Protein AF-C4KDB8-F1 (afdb_monomer)

Radius of gyration: 27.8 Å; Cα contacts (8 Å, |Δi|>4): 37; chains: 1; bounding box: 70×55×62 Å

Solvent-accessible surface area (backbone atoms only — not comparable to full-atom values): 8862 Å² total; per-residue (Å²): 141,86,87,76,86,77,77,85,76,90,81,80,82,93,79,83,80,95,72,93,67,99,64,87,77,79,75,79,79,61,93,65,84,77,67,74,82,46,72,67,59,56,52,55,52,69,70,35,68,70,51,55,52,53,51,51,54,50,52,52,51,54,49,52,52,51,51,51,51,51,52,55,52,51,50,50,52,48,44,54,72,77,38,48,68,59,35,65,34,57,75,45,91,97,46,90,52,22,45,39,58,52,51,51,51,52,52,52,54,48,53,53,51,52,49,51,52,47,51,56,60,60,48,57,68,50,53,57,54,51,56,52,53,56,52,53,62,64,60,75,78,112

InterPro domains:
  IPR007436 Protein of unknown function DUF485 [PF04341] (47-134)
  IPR052959 Inner membrane-associated protein [PTHR38598] (39-136)

pLDDT: mean 74.84, std 18.86, range [36.25, 98.31]

Nearest PDB structures (foldseek):
  5ip0-assembly2_E  TM=4.863E-01  e=8.358E+00  Aeromonas hydrophila

Foldseek 3Di:
DDDDPPDPPPPDDDDDDDDDDPDPPPPPDDPCPPDPVDPVVVVVLVPDVVNVVLVVVLVVVVVVLVVVCVCLVVVLVCCCVPPVVQLCDAPDPPDNDGPVNVSVVVVVVVVVVSVVVSCVVVVVSVVVVVVVVVVVVVVVVD

Sequence (142 aa):
MIYHPLAYDAASDGRRGRRKGGGKAVRVAYPWEGVKVSSSMYAHIRRNPRFAELVAKRTRFAGILAAIVLIVFYGFVLLVAFAPELIGKRLFEGSNLTFGILAGLLQFIFFWVLTLVYVRRANGEFDDINKELVKAAWKEEK

Structure (mmCIF, N/CA/C/O backbone):
data_AF-C4KDB8-F1
#
_entry.id   AF-C4KDB8-F1
#
loop_
_atom_site.group_PDB
_atom_site.id
_atom_site.type_symbol
_atom_site.label_atom_id
_atom_site.label_alt_id
_atom_site.label_comp_id
_atom_site.label_asym_id
_atom_site.label_entity_id
_atom_site.label_seq_id
_atom_site.pdbx_PDB_ins_code
_atom_site.Cartn_x
_atom_site.Cartn_y
_atom_site.Cartn_z
_atom_site.occupancy
_atom_site.B_iso_or_equiv
_atom_site.auth_seq_id
_atom_site.auth_comp_id
_atom_site.auth_asym_id
_atom_site.auth_atom_id
_atom_site.pdbx_PDB_model_num
ATOM 1 N N . MET A 1 1 ? 8.909 24.165 -1.417 1.00 46.56 1 MET A N 1
ATOM 2 C CA . MET A 1 1 ? 10.209 23.621 -0.968 1.00 46.56 1 MET A CA 1
ATOM 3 C C . MET A 1 1 ? 10.605 22.530 -1.968 1.00 46.56 1 MET A C 1
ATOM 5 O O . MET A 1 1 ? 9.879 21.559 -2.033 1.00 46.56 1 MET A O 1
ATOM 9 N N . ILE A 1 2 ? 11.605 22.609 -2.851 1.00 47.25 2 ILE A N 1
ATOM 10 C CA . ILE A 1 2 ? 12.582 23.633 -3.263 1.00 47.25 2 ILE A CA 1
ATOM 11 C C . ILE A 1 2 ? 12.987 23.246 -4.697 1.00 47.25 2 ILE A C 1
ATOM 13 O O . ILE A 1 2 ? 13.669 22.247 -4.857 1.00 47.25 2 ILE A O 1
ATOM 17 N N . TYR A 1 3 ? 12.585 24.019 -5.707 1.00 40.91 3 TYR A N 1
ATOM 18 C CA . TYR A 1 3 ? 13.330 24.200 -6.961 1.00 40.91 3 TYR A CA 1
ATOM 19 C C . TYR A 1 3 ? 12.968 25.588 -7.487 1.00 40.91 3 TYR A C 1
ATOM 21 O O . TYR A 1 3 ? 11.951 25.782 -8.143 1.00 40.91 3 TYR A O 1
ATOM 29 N N . HIS A 1 4 ? 13.777 26.569 -7.102 1.00 49.06 4 HIS A N 1
ATOM 30 C CA . HIS A 1 4 ? 13.761 27.907 -7.675 1.00 49.06 4 HIS A CA 1
ATOM 31 C C . HIS A 1 4 ? 14.928 27.959 -8.669 1.00 49.06 4 HIS A C 1
ATOM 33 O O . HIS A 1 4 ? 16.071 27.795 -8.235 1.00 49.06 4 HIS A O 1
ATOM 39 N N . PRO A 1 5 ? 14.701 28.131 -9.982 1.00 45.94 5 PRO A N 1
ATOM 40 C CA . PRO A 1 5 ? 15.794 28.342 -10.916 1.00 45.94 5 PRO A CA 1
ATOM 41 C C . PRO A 1 5 ? 16.337 29.750 -10.666 1.00 45.94 5 PRO A C 1
ATOM 43 O O . PRO A 1 5 ? 15.682 30.748 -10.958 1.00 45.94 5 PRO A O 1
ATOM 46 N N . LEU A 1 6 ? 17.506 29.842 -10.035 1.00 51.22 6 LEU A N 1
ATOM 47 C CA . LEU A 1 6 ? 18.255 31.089 -9.993 1.00 51.22 6 LEU A CA 1
ATOM 48 C C . LEU A 1 6 ? 18.767 31.348 -11.407 1.00 51.22 6 LEU A C 1
ATOM 50 O O . LEU A 1 6 ? 19.617 30.619 -11.919 1.00 51.22 6 LEU A O 1
ATOM 54 N N . ALA A 1 7 ? 18.185 32.364 -12.036 1.00 47.56 7 ALA A N 1
ATOM 55 C CA . ALA A 1 7 ? 18.730 32.992 -13.219 1.00 47.56 7 ALA A CA 1
ATOM 56 C C . ALA A 1 7 ? 20.201 33.333 -12.946 1.00 47.56 7 ALA A C 1
ATOM 58 O O . ALA A 1 7 ? 20.534 34.011 -11.975 1.00 47.56 7 ALA A O 1
ATOM 59 N N . TYR A 1 8 ? 21.079 32.791 -13.781 1.00 50.22 8 TYR A N 1
ATOM 60 C CA . TYR A 1 8 ? 22.488 33.138 -13.812 1.00 50.22 8 TYR A CA 1
ATOM 61 C C . TYR A 1 8 ? 22.606 34.554 -14.380 1.00 50.22 8 TYR A C 1
ATOM 63 O O . TYR A 1 8 ? 22.713 34.739 -15.590 1.00 50.22 8 TYR A O 1
ATOM 71 N N . ASP A 1 9 ? 22.516 35.551 -13.505 1.00 49.69 9 ASP A N 1
ATOM 72 C CA . ASP A 1 9 ? 22.710 36.955 -13.854 1.00 49.69 9 ASP A CA 1
ATOM 73 C C . ASP A 1 9 ? 24.190 37.317 -13.660 1.00 49.69 9 ASP A C 1
ATOM 75 O O . ASP A 1 9 ? 24.626 37.837 -12.633 1.00 49.69 9 ASP A O 1
ATOM 79 N N . ALA A 1 10 ? 25.010 36.933 -14.638 1.00 52.31 10 ALA A N 1
ATOM 80 C CA . ALA A 1 10 ? 26.446 37.202 -14.660 1.00 52.31 10 ALA A CA 1
ATOM 81 C C . ALA A 1 10 ? 26.763 38.595 -15.223 1.00 52.31 10 ALA A C 1
ATOM 83 O O . ALA A 1 10 ? 27.584 38.732 -16.129 1.00 52.31 10 ALA A O 1
ATOM 84 N N . ALA A 1 11 ? 26.108 39.629 -14.694 1.00 54.22 11 ALA A N 1
ATOM 85 C CA . ALA A 1 11 ? 26.275 41.002 -15.170 1.00 54.22 11 ALA A CA 1
ATOM 86 C C . ALA A 1 11 ? 26.787 41.998 -14.114 1.00 54.22 11 ALA A C 1
ATOM 88 O O . ALA A 1 11 ? 26.940 43.177 -14.426 1.00 54.22 11 ALA A O 1
ATOM 89 N N . SER A 1 12 ? 27.131 41.576 -12.893 1.00 60.62 12 SER A N 1
ATOM 90 C CA . SER A 1 12 ? 27.686 42.514 -11.907 1.00 60.62 12 SER A CA 1
ATOM 91 C C . SER A 1 12 ? 28.482 41.837 -10.791 1.00 60.62 12 SER A C 1
ATOM 93 O O . SER A 1 12 ? 27.994 41.706 -9.674 1.00 60.62 12 SER A O 1
ATOM 95 N N . ASP A 1 13 ? 29.735 41.459 -11.041 1.00 54.88 13 ASP A N 1
ATOM 96 C CA . ASP A 1 13 ? 30.710 41.462 -9.941 1.00 54.88 13 ASP A CA 1
ATOM 97 C C . ASP A 1 13 ? 32.129 41.743 -10.441 1.00 54.88 13 ASP A C 1
ATOM 99 O O . ASP A 1 13 ? 33.010 40.887 -10.549 1.00 54.88 13 ASP A O 1
ATOM 103 N N . GLY A 1 14 ? 32.341 43.009 -10.789 1.00 54.69 14 GLY A N 1
ATOM 104 C CA . GLY A 1 14 ? 33.671 43.579 -10.857 1.00 54.69 14 GLY A CA 1
ATOM 105 C C . GLY A 1 14 ? 34.171 43.873 -9.445 1.00 54.69 14 GLY A C 1
ATOM 106 O O . GLY A 1 14 ? 33.872 44.941 -8.920 1.00 54.69 14 GLY A O 1
ATOM 107 N N . ARG A 1 15 ? 34.971 42.948 -8.893 1.00 65.50 15 ARG A N 1
ATOM 108 C CA . ARG A 1 15 ? 36.055 43.102 -7.890 1.00 65.50 15 ARG A CA 1
ATOM 109 C C . ARG A 1 15 ? 35.946 42.055 -6.779 1.00 65.50 15 ARG A C 1
ATOM 111 O O . ARG A 1 15 ? 35.215 42.255 -5.816 1.00 65.50 15 ARG A O 1
ATOM 118 N N . ARG A 1 16 ? 36.889 41.103 -6.760 1.00 52.88 16 ARG A N 1
ATOM 119 C CA . ARG A 1 16 ? 37.599 40.733 -5.519 1.00 52.88 16 ARG A CA 1
ATOM 120 C C . ARG A 1 16 ? 38.831 39.862 -5.759 1.00 52.88 16 ARG A C 1
ATOM 122 O O . ARG A 1 16 ? 38.751 38.729 -6.206 1.00 52.88 16 ARG A O 1
ATOM 129 N N . GLY A 1 17 ? 39.969 40.403 -5.328 1.00 44.25 17 GLY A N 1
ATOM 130 C CA . GLY A 1 17 ? 40.813 39.711 -4.355 1.00 44.25 17 GLY A CA 1
ATOM 131 C C . GLY A 1 17 ? 41.676 38.564 -4.866 1.00 44.25 17 GLY A C 1
ATOM 132 O O . GLY A 1 17 ? 41.405 37.397 -4.611 1.00 44.25 17 GLY A O 1
ATOM 133 N N . ARG A 1 18 ? 42.823 38.921 -5.440 1.00 63.06 18 ARG A N 1
ATOM 134 C CA . ARG A 1 18 ? 44.001 38.058 -5.563 1.00 63.06 18 ARG A CA 1
ATOM 135 C C . ARG A 1 18 ? 44.471 37.618 -4.162 1.00 63.06 18 ARG A C 1
ATOM 137 O O . ARG A 1 18 ? 45.198 38.355 -3.505 1.00 63.06 18 ARG A O 1
ATOM 144 N N . ARG A 1 19 ? 44.101 36.417 -3.703 1.00 55.75 19 ARG A N 1
ATOM 145 C CA . ARG A 1 19 ? 44.803 35.711 -2.612 1.00 55.75 19 ARG A CA 1
ATOM 146 C C . ARG A 1 19 ? 45.460 34.450 -3.166 1.00 55.75 19 ARG A C 1
ATOM 148 O O . ARG A 1 19 ? 44.794 33.477 -3.498 1.00 55.75 19 ARG A O 1
ATOM 155 N N . LYS A 1 20 ? 46.793 34.497 -3.268 1.00 55.47 20 LYS A N 1
ATOM 156 C CA . LYS A 1 20 ? 47.656 33.325 -3.450 1.00 55.47 20 LYS A CA 1
ATOM 157 C C . LYS A 1 20 ? 47.561 32.465 -2.186 1.00 55.47 20 LYS A C 1
ATOM 159 O O . LYS A 1 20 ? 48.089 32.848 -1.149 1.00 55.47 20 LYS A O 1
ATOM 164 N N . GLY A 1 21 ? 46.908 31.315 -2.293 1.00 50.16 21 GLY A N 1
ATOM 165 C CA . GLY A 1 21 ? 46.986 30.215 -1.337 1.00 50.16 21 GLY A CA 1
ATOM 166 C C . GLY A 1 21 ? 47.233 28.939 -2.129 1.00 50.16 21 GLY A C 1
ATOM 167 O O . GLY A 1 21 ? 46.356 28.490 -2.860 1.00 50.16 21 GLY A O 1
ATOM 168 N N . GLY A 1 22 ? 48.457 28.417 -2.059 1.00 55.06 22 GLY A N 1
ATOM 169 C CA . GLY A 1 22 ? 48.925 27.249 -2.804 1.00 55.06 22 GLY A CA 1
ATOM 170 C C . GLY A 1 22 ? 48.392 25.934 -2.244 1.00 55.06 22 GLY A C 1
ATO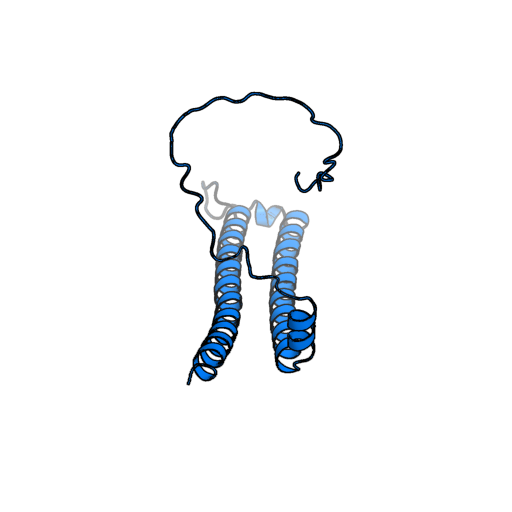M 171 O O . GLY A 1 22 ? 49.163 25.132 -1.734 1.00 55.06 22 GLY A O 1
ATOM 172 N N . GLY A 1 23 ? 47.087 25.704 -2.360 1.00 53.00 23 GLY A N 1
ATOM 173 C CA . GLY A 1 23 ? 46.492 24.376 -2.261 1.00 53.00 23 GLY A CA 1
ATOM 174 C C . GLY A 1 23 ? 46.001 23.979 -3.644 1.00 53.00 23 GLY A C 1
ATOM 175 O O . GLY A 1 23 ? 45.157 24.672 -4.210 1.00 53.00 23 GLY A O 1
ATOM 176 N N . LYS A 1 24 ? 46.538 22.903 -4.228 1.00 54.97 24 LYS A N 1
ATOM 177 C CA . LYS A 1 24 ? 45.991 22.353 -5.473 1.00 54.97 24 LYS A CA 1
ATOM 178 C C . LYS A 1 24 ? 44.572 21.876 -5.166 1.00 54.97 24 LYS A C 1
ATOM 180 O O . LYS A 1 24 ? 44.400 20.814 -4.578 1.00 54.97 24 LYS A O 1
ATOM 185 N N . ALA A 1 25 ? 43.567 22.672 -5.522 1.00 60.59 25 ALA A N 1
ATOM 186 C CA . ALA A 1 25 ? 42.192 22.206 -5.533 1.00 60.59 25 ALA A CA 1
ATOM 187 C C . ALA A 1 25 ? 42.132 21.051 -6.537 1.00 60.59 25 ALA A C 1
ATOM 189 O O . ALA A 1 25 ? 42.256 21.262 -7.745 1.00 60.59 25 ALA A O 1
ATOM 190 N N . VAL A 1 26 ? 42.021 19.822 -6.033 1.00 63.72 26 VAL A N 1
ATOM 191 C CA . VAL A 1 26 ? 41.712 18.658 -6.858 1.00 63.72 26 VAL A CA 1
ATOM 192 C C . VAL A 1 26 ? 40.324 18.924 -7.427 1.00 63.72 26 VAL A C 1
ATOM 194 O O . VAL A 1 26 ? 39.323 18.791 -6.727 1.00 63.72 26 VAL A O 1
ATOM 197 N N . ARG A 1 27 ? 40.256 19.383 -8.682 1.00 65.50 27 ARG A N 1
ATOM 198 C CA . ARG A 1 27 ? 38.992 19.413 -9.414 1.00 65.50 27 ARG A CA 1
ATOM 199 C C . ARG A 1 27 ? 38.609 17.962 -9.648 1.00 65.50 27 ARG A C 1
ATOM 201 O O . ARG A 1 27 ? 39.179 17.310 -10.517 1.00 65.50 27 ARG A O 1
ATOM 208 N N . VAL A 1 28 ? 37.699 17.451 -8.824 1.00 66.56 28 VAL A N 1
ATOM 209 C CA . VAL A 1 28 ? 37.041 16.169 -9.066 1.00 66.56 28 VAL A CA 1
ATOM 210 C C . VAL A 1 28 ? 36.204 16.363 -10.325 1.00 66.56 28 VAL A C 1
ATOM 212 O O . VAL A 1 28 ? 35.120 16.934 -10.272 1.00 66.56 28 VAL A O 1
ATOM 215 N N . ALA A 1 29 ? 36.770 15.988 -11.472 1.00 60.34 29 ALA A N 1
ATOM 216 C CA . ALA A 1 29 ? 36.047 15.942 -12.729 1.00 60.34 29 ALA A CA 1
ATOM 217 C C . ALA A 1 29 ? 35.076 14.771 -12.635 1.00 60.34 29 ALA A C 1
ATOM 219 O O . ALA A 1 29 ? 35.483 13.608 -12.572 1.00 60.34 29 ALA A O 1
ATOM 220 N N . TYR A 1 30 ? 33.793 15.083 -12.554 1.00 58.81 30 TYR A N 1
ATOM 221 C CA . TYR A 1 30 ? 32.783 14.051 -12.534 1.00 58.81 30 TYR A CA 1
ATOM 222 C C . TYR A 1 30 ? 32.577 13.499 -13.956 1.00 58.81 30 TYR A C 1
ATOM 224 O O . TYR A 1 30 ? 32.446 14.290 -14.893 1.00 58.81 30 TYR A O 1
ATOM 232 N N . PRO A 1 31 ? 32.493 12.167 -14.151 1.00 59.03 31 PRO A N 1
ATOM 233 C CA . PRO A 1 31 ? 32.347 11.552 -15.478 1.00 59.03 31 PRO A CA 1
ATOM 234 C C . PRO A 1 31 ? 31.131 12.026 -16.295 1.00 59.03 31 PRO A C 1
ATOM 236 O O . PRO A 1 31 ? 31.064 11.798 -17.498 1.00 59.03 31 PRO A O 1
ATOM 239 N N . TRP A 1 32 ? 30.149 12.665 -15.657 1.00 60.38 32 TRP A N 1
ATOM 240 C CA . TRP A 1 32 ? 28.884 13.069 -16.271 1.00 60.38 32 TRP A CA 1
ATOM 241 C C . TRP A 1 32 ? 28.854 14.504 -16.816 1.00 60.38 32 TRP A C 1
ATOM 243 O O . TRP A 1 32 ? 27.837 14.905 -17.377 1.00 60.38 32 TRP A O 1
ATOM 253 N N . GLU A 1 33 ? 29.940 15.278 -16.724 1.00 59.94 33 GLU A N 1
ATOM 254 C CA . GLU A 1 33 ? 29.980 16.661 -17.242 1.00 59.94 33 GLU A CA 1
ATOM 255 C C . GLU A 1 33 ? 29.875 16.757 -18.782 1.00 59.94 33 GLU A C 1
ATOM 257 O O . GLU A 1 33 ? 29.525 17.809 -19.315 1.00 59.94 33 GLU A O 1
ATOM 262 N N . GLY A 1 34 ? 30.119 15.657 -19.509 1.00 55.31 34 GLY A N 1
ATOM 263 C CA . GLY A 1 34 ? 30.029 15.587 -20.975 1.00 55.31 34 GLY A CA 1
ATOM 264 C C . GLY A 1 34 ? 28.763 14.926 -21.532 1.00 55.31 34 GLY A C 1
ATOM 265 O O . GLY A 1 34 ? 28.540 14.952 -22.743 1.00 55.31 34 GLY A O 1
ATOM 266 N N . VAL A 1 35 ? 27.909 14.339 -20.687 1.00 56.25 35 VAL A N 1
ATOM 267 C CA . VAL A 1 35 ? 26.727 13.598 -21.152 1.00 56.25 35 VAL A CA 1
ATOM 268 C C . VAL A 1 35 ? 25.552 14.560 -21.310 1.00 56.25 35 VAL A C 1
ATOM 270 O O . VAL A 1 35 ? 24.661 14.652 -20.467 1.00 56.25 35 VAL A O 1
ATOM 273 N N . LYS A 1 36 ? 25.515 15.287 -22.432 1.00 52.47 36 LYS A N 1
ATOM 274 C CA . LYS A 1 36 ? 24.262 15.888 -22.900 1.00 52.47 36 LYS A CA 1
ATOM 275 C C . LYS A 1 36 ? 23.374 14.744 -23.372 1.00 52.47 36 LYS A C 1
ATOM 277 O O . LYS A 1 36 ? 23.506 14.310 -24.513 1.00 52.47 36 LYS A O 1
ATOM 282 N N . VAL A 1 37 ? 22.486 14.234 -22.516 1.00 55.03 37 VAL A N 1
ATOM 283 C CA . VAL A 1 37 ? 21.438 13.320 -22.986 1.00 55.03 37 VAL A CA 1
ATOM 284 C C . VAL A 1 37 ? 20.558 14.124 -23.944 1.00 55.03 37 VAL A C 1
ATOM 286 O O . VAL A 1 37 ? 19.708 14.908 -23.521 1.00 55.03 37 VAL A O 1
ATOM 289 N N . SER A 1 38 ? 20.852 14.035 -25.240 1.00 62.19 38 SER A N 1
ATOM 290 C CA . SER A 1 38 ? 20.228 14.878 -26.249 1.00 62.19 38 SER A CA 1
ATOM 291 C C . SER A 1 38 ? 18.749 14.521 -26.363 1.00 62.19 38 SER A C 1
ATOM 293 O O . SER A 1 38 ? 18.353 13.354 -26.310 1.00 62.19 38 SER A O 1
ATOM 295 N N . SER A 1 39 ? 17.902 15.527 -26.564 1.00 60.38 39 SER A N 1
ATOM 296 C CA . SER A 1 39 ? 16.477 15.344 -26.866 1.00 60.38 39 SER A CA 1
ATOM 297 C C . SER A 1 39 ? 16.248 14.401 -28.061 1.00 60.38 39 SER A C 1
ATOM 299 O O . SER A 1 39 ? 15.240 13.695 -28.095 1.00 60.38 39 SER A O 1
ATOM 301 N N . SER A 1 40 ? 17.210 14.307 -28.991 1.00 63.16 40 SER A N 1
ATOM 302 C CA . SER A 1 40 ? 17.191 13.359 -30.114 1.00 63.16 40 SER A CA 1
ATOM 303 C C . SER A 1 40 ? 17.309 11.888 -29.687 1.00 63.16 40 SER A C 1
ATOM 305 O O . SER A 1 40 ? 16.626 11.042 -30.267 1.00 63.16 40 SER A O 1
ATOM 307 N N . MET A 1 41 ? 18.096 11.581 -28.648 1.00 59.34 41 MET A N 1
ATOM 308 C CA . MET A 1 41 ? 18.238 10.227 -28.097 1.00 59.34 41 MET A CA 1
ATOM 309 C C . MET A 1 41 ? 16.934 9.775 -27.417 1.00 59.34 41 MET A C 1
ATOM 311 O O . MET A 1 41 ? 16.432 8.683 -27.682 1.00 59.34 41 MET A O 1
ATOM 315 N N . TYR A 1 42 ? 16.313 10.654 -26.619 1.00 61.41 42 TYR A N 1
ATOM 316 C CA . TYR A 1 42 ? 14.997 10.402 -26.014 1.00 61.41 42 TYR A CA 1
ATOM 317 C C . TYR A 1 42 ? 13.890 10.199 -27.061 1.00 61.41 42 TYR A C 1
ATOM 319 O O . TYR A 1 42 ? 13.018 9.343 -26.886 1.00 61.41 42 TYR A O 1
ATOM 327 N N . ALA A 1 43 ? 13.920 10.965 -28.157 1.00 63.47 43 ALA A N 1
ATOM 328 C CA . ALA A 1 43 ? 12.946 10.849 -29.240 1.00 63.47 43 ALA A CA 1
ATOM 329 C C . ALA A 1 43 ? 13.053 9.504 -29.983 1.00 63.47 43 ALA A C 1
ATOM 331 O O . ALA A 1 43 ? 12.026 8.911 -30.320 1.00 63.47 43 ALA A O 1
ATOM 332 N N . HIS A 1 44 ? 14.272 8.989 -30.187 1.00 63.03 44 HIS A N 1
ATOM 333 C CA . HIS A 1 44 ? 14.496 7.667 -30.783 1.00 63.03 44 HIS A CA 1
ATOM 334 C C . HIS A 1 44 ? 13.980 6.529 -29.893 1.00 63.03 44 HIS A C 1
ATOM 336 O O . HIS A 1 44 ? 13.302 5.627 -30.382 1.00 63.03 44 HIS A O 1
ATOM 342 N N . ILE A 1 45 ? 14.214 6.606 -28.578 1.00 62.38 45 ILE A N 1
ATOM 343 C CA . ILE A 1 45 ? 13.740 5.599 -27.615 1.00 62.38 45 ILE A CA 1
ATOM 344 C C . ILE A 1 45 ? 12.205 5.571 -27.553 1.00 62.38 45 ILE A C 1
ATOM 346 O O . ILE A 1 45 ? 11.608 4.496 -27.562 1.00 62.38 45 ILE A O 1
ATOM 350 N N . ARG A 1 46 ? 11.542 6.738 -27.570 1.00 62.72 46 ARG A N 1
ATOM 351 C CA . ARG A 1 46 ? 10.069 6.826 -27.591 1.00 62.72 46 ARG A CA 1
ATOM 352 C C . ARG A 1 46 ? 9.425 6.283 -28.868 1.00 62.72 46 ARG A C 1
ATOM 354 O O . ARG A 1 46 ? 8.277 5.855 -28.810 1.00 62.72 46 ARG A O 1
ATOM 361 N N . ARG A 1 47 ? 10.129 6.306 -30.006 1.00 64.44 47 ARG A N 1
ATOM 362 C CA . ARG A 1 47 ? 9.637 5.743 -31.277 1.00 64.44 47 ARG A CA 1
ATOM 363 C C . ARG A 1 47 ? 9.711 4.216 -31.328 1.00 64.44 47 ARG A C 1
ATOM 365 O O . ARG A 1 47 ? 9.144 3.627 -32.245 1.00 64.44 47 ARG A O 1
ATOM 372 N N . ASN A 1 48 ? 10.394 3.579 -30.376 1.00 66.69 48 ASN A N 1
ATOM 373 C CA . ASN A 1 48 ? 10.505 2.129 -30.324 1.00 66.69 48 ASN A CA 1
ATOM 374 C C . ASN A 1 48 ? 9.220 1.510 -29.729 1.00 66.69 48 ASN A C 1
ATOM 376 O O . ASN A 1 48 ? 8.897 1.786 -28.569 1.00 66.69 48 ASN A O 1
ATOM 380 N N . PRO A 1 49 ? 8.496 0.641 -30.461 1.00 71.75 49 PRO A N 1
ATOM 381 C CA . PRO A 1 49 ? 7.261 0.021 -29.973 1.00 71.75 49 PRO A CA 1
ATOM 382 C C . PRO A 1 49 ? 7.458 -0.805 -28.691 1.00 71.75 49 PRO A C 1
ATOM 384 O O . PRO A 1 49 ? 6.547 -0.860 -27.866 1.00 71.75 49 PRO A O 1
ATOM 387 N N . ARG A 1 50 ? 8.659 -1.364 -28.453 1.00 68.38 50 ARG A N 1
ATOM 388 C CA . ARG A 1 50 ? 8.974 -2.072 -27.197 1.00 68.38 50 ARG A CA 1
ATOM 389 C C . ARG A 1 50 ? 8.916 -1.148 -25.979 1.00 68.38 50 ARG A C 1
ATOM 391 O O . ARG A 1 50 ? 8.491 -1.577 -24.912 1.00 68.38 50 ARG A O 1
ATOM 398 N N . PHE A 1 51 ? 9.289 0.125 -26.123 1.00 68.44 51 PHE A N 1
ATOM 399 C CA . PHE A 1 51 ? 9.219 1.097 -25.028 1.00 68.44 51 PHE A CA 1
ATOM 400 C C . PHE A 1 51 ? 7.767 1.413 -24.644 1.00 68.44 51 PHE A C 1
ATOM 402 O O . PHE A 1 51 ? 7.435 1.456 -23.461 1.00 68.44 51 PHE A O 1
ATOM 409 N N . ALA A 1 52 ? 6.881 1.573 -25.631 1.00 72.25 52 ALA A N 1
ATOM 410 C CA . ALA A 1 52 ? 5.457 1.801 -25.385 1.00 72.25 52 ALA A CA 1
ATOM 411 C C . ALA A 1 52 ? 4.795 0.609 -24.668 1.00 72.25 52 ALA A C 1
ATOM 413 O O . ALA A 1 52 ? 4.008 0.809 -23.742 1.00 72.25 52 ALA A O 1
ATOM 414 N N . GLU A 1 53 ? 5.157 -0.623 -25.038 1.00 76.81 53 GLU A N 1
ATOM 415 C CA . GLU A 1 53 ? 4.655 -1.840 -24.391 1.00 76.81 53 GLU A CA 1
ATOM 416 C C . GLU A 1 53 ? 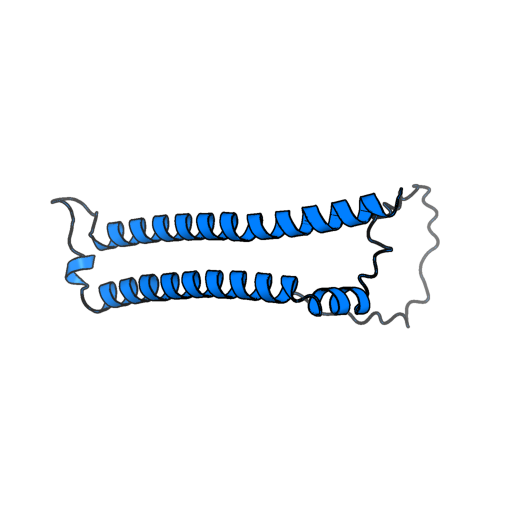5.089 -1.940 -22.916 1.00 76.81 53 GLU A C 1
ATOM 418 O O . GLU A 1 53 ? 4.279 -2.270 -22.047 1.00 76.81 53 GLU A O 1
ATOM 423 N N . LEU A 1 54 ? 6.345 -1.594 -22.615 1.00 74.69 54 LEU A N 1
ATOM 424 C CA . LEU A 1 54 ? 6.883 -1.564 -21.249 1.00 74.69 54 LEU A CA 1
ATOM 425 C C . LEU A 1 54 ? 6.186 -0.504 -20.386 1.00 74.69 54 LEU A C 1
ATOM 427 O O . LEU A 1 54 ? 5.780 -0.775 -19.253 1.00 74.69 54 LEU A O 1
ATOM 431 N N . VAL A 1 55 ? 5.985 0.701 -20.929 1.00 78.38 55 VAL A N 1
ATOM 432 C CA . VAL A 1 55 ? 5.248 1.765 -20.231 1.00 78.38 55 VAL A CA 1
ATOM 433 C C . VAL A 1 55 ? 3.806 1.330 -19.960 1.00 78.38 55 VAL A C 1
ATOM 435 O O . VAL A 1 55 ? 3.327 1.485 -18.839 1.00 78.38 55 VAL A O 1
ATOM 438 N N . ALA A 1 56 ? 3.123 0.725 -20.936 1.00 81.00 56 ALA A N 1
ATOM 439 C CA . ALA A 1 56 ? 1.753 0.247 -20.763 1.00 81.00 56 ALA A CA 1
ATOM 440 C C . ALA A 1 56 ? 1.641 -0.846 -19.684 1.00 81.00 56 ALA A C 1
ATOM 442 O O . ALA A 1 56 ? 0.745 -0.787 -18.836 1.00 81.00 56 ALA A O 1
ATOM 443 N N . LYS A 1 57 ? 2.571 -1.813 -19.663 1.00 80.50 57 LYS A N 1
ATOM 444 C CA . LYS A 1 57 ? 2.627 -2.869 -18.637 1.00 80.50 57 LYS A CA 1
ATOM 445 C C . LYS A 1 57 ? 2.820 -2.288 -17.236 1.00 80.50 57 LYS A C 1
ATOM 447 O O . LYS A 1 57 ? 2.073 -2.648 -16.323 1.00 80.50 57 LYS A O 1
ATOM 452 N N . ARG A 1 58 ? 3.750 -1.341 -17.073 1.00 80.62 58 ARG A N 1
ATOM 453 C CA . ARG A 1 58 ? 3.992 -0.655 -15.794 1.00 80.62 58 ARG A CA 1
ATOM 454 C C . ARG A 1 58 ? 2.796 0.159 -15.330 1.00 80.62 58 ARG A C 1
ATOM 456 O O . ARG A 1 58 ? 2.394 0.028 -14.177 1.00 80.62 58 ARG A O 1
ATOM 463 N N . THR A 1 59 ? 2.209 0.964 -16.214 1.00 85.00 59 THR A N 1
ATOM 464 C CA . THR A 1 59 ? 1.057 1.805 -15.869 1.00 85.00 59 THR A CA 1
ATOM 465 C C . THR A 1 59 ? -0.143 0.956 -15.469 1.00 85.00 59 THR A C 1
ATOM 467 O O . THR A 1 59 ? -0.798 1.262 -14.476 1.00 85.00 59 THR A O 1
ATOM 470 N N . ARG A 1 60 ? -0.405 -0.157 -16.169 1.00 88.06 60 ARG A N 1
ATOM 471 C CA . ARG A 1 60 ? -1.476 -1.087 -15.789 1.00 88.06 60 ARG A CA 1
ATOM 472 C C . ARG A 1 60 ? -1.224 -1.705 -14.416 1.00 88.06 60 ARG A C 1
ATOM 474 O O . ARG A 1 60 ? -2.141 -1.770 -13.605 1.00 88.06 60 ARG A O 1
ATOM 481 N N . PHE A 1 61 ? 0.006 -2.138 -14.142 1.00 87.81 61 PHE A N 1
ATOM 482 C CA . PHE A 1 61 ? 0.360 -2.721 -12.849 1.00 87.81 61 PHE A CA 1
ATOM 483 C C . PHE A 1 61 ? 0.229 -1.709 -11.701 1.00 87.81 61 PHE A C 1
ATOM 485 O O . PHE A 1 61 ? -0.422 -1.999 -10.699 1.00 87.81 61 PHE A O 1
ATOM 492 N N . ALA A 1 62 ? 0.771 -0.501 -11.872 1.00 89.06 62 ALA A N 1
ATOM 493 C CA . ALA A 1 62 ? 0.624 0.583 -10.905 1.00 89.06 62 ALA A CA 1
ATOM 494 C C . ALA A 1 62 ? -0.851 0.968 -10.700 1.00 89.06 62 ALA A C 1
ATOM 496 O O . ALA A 1 62 ? -1.276 1.170 -9.567 1.00 89.06 62 ALA A O 1
ATOM 497 N N . GLY A 1 63 ? -1.649 0.996 -11.773 1.00 93.50 63 GLY A N 1
ATOM 498 C CA . GLY A 1 63 ? -3.085 1.262 -11.711 1.00 93.50 63 GLY A CA 1
ATOM 499 C C . GLY A 1 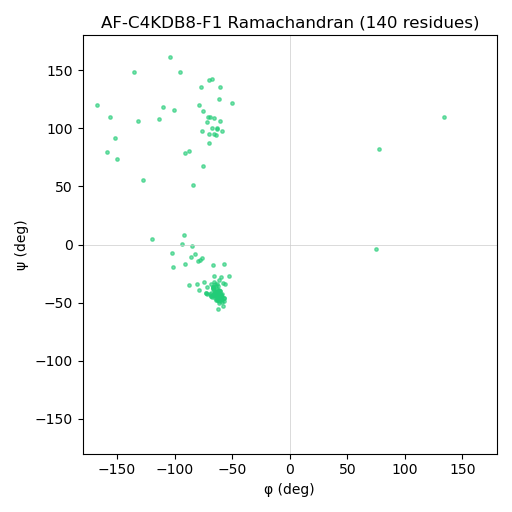63 ? -3.864 0.205 -10.925 1.00 93.50 63 GLY A C 1
ATOM 500 O O . GLY A 1 63 ? -4.712 0.556 -10.110 1.00 93.50 63 GLY A O 1
ATOM 501 N N . ILE A 1 64 ? -3.544 -1.083 -11.102 1.00 94.31 64 ILE A N 1
ATOM 502 C CA . ILE A 1 64 ? -4.152 -2.171 -10.318 1.00 94.31 64 ILE A CA 1
ATOM 503 C C . ILE A 1 64 ? -3.810 -2.018 -8.835 1.00 94.31 64 ILE A C 1
ATOM 505 O O . ILE A 1 64 ? -4.699 -2.099 -7.990 1.00 94.31 64 ILE A O 1
ATOM 509 N N . LEU A 1 65 ? -2.543 -1.757 -8.507 1.00 93.12 65 LEU A N 1
ATOM 510 C CA . LEU A 1 65 ? -2.133 -1.537 -7.120 1.00 93.12 65 LEU A CA 1
ATOM 511 C C . LEU A 1 65 ? -2.827 -0.315 -6.516 1.00 93.12 65 LEU A C 1
ATOM 513 O O . LEU A 1 65 ? -3.317 -0.400 -5.396 1.00 93.12 65 LEU A O 1
ATOM 517 N N . ALA A 1 66 ? -2.933 0.786 -7.263 1.00 95.31 66 ALA A N 1
ATOM 518 C CA . ALA A 1 66 ? -3.656 1.975 -6.827 1.00 95.31 66 ALA A CA 1
ATOM 519 C C . ALA A 1 66 ? -5.135 1.669 -6.543 1.00 95.31 66 ALA A C 1
ATOM 521 O O . ALA A 1 66 ? -5.648 2.072 -5.502 1.00 95.31 66 ALA A O 1
ATOM 522 N N . ALA A 1 67 ? -5.803 0.903 -7.411 1.00 97.75 67 ALA A N 1
ATOM 523 C CA . ALA A 1 67 ? -7.180 0.468 -7.188 1.00 97.75 67 ALA A CA 1
ATOM 524 C C . ALA A 1 67 ? -7.314 -0.414 -5.933 1.00 97.75 67 ALA A C 1
ATOM 526 O O . ALA A 1 67 ? -8.243 -0.230 -5.152 1.00 97.75 67 ALA A O 1
ATOM 527 N N . ILE A 1 68 ? -6.365 -1.325 -5.694 1.00 97.62 68 ILE A N 1
ATOM 528 C CA . ILE A 1 68 ? -6.325 -2.148 -4.477 1.00 97.62 68 ILE A CA 1
ATOM 529 C C . ILE A 1 68 ? -6.187 -1.266 -3.230 1.00 97.62 68 ILE A C 1
ATOM 531 O O . ILE A 1 68 ? -6.954 -1.434 -2.283 1.00 97.62 68 ILE A O 1
ATOM 535 N N . VAL A 1 69 ? -5.250 -0.310 -3.233 1.00 96.62 69 VAL A N 1
ATOM 536 C CA . VAL A 1 69 ? -5.082 0.642 -2.123 1.00 96.62 69 VAL A CA 1
ATOM 537 C C . VAL A 1 69 ? -6.379 1.400 -1.869 1.00 96.62 69 VAL A C 1
ATOM 539 O O . VAL A 1 69 ? -6.803 1.501 -0.722 1.00 96.62 69 VAL A O 1
ATOM 542 N N . LEU A 1 70 ? -7.023 1.887 -2.931 1.00 97.94 70 LEU A N 1
ATOM 543 C CA . LEU A 1 70 ? -8.276 2.629 -2.855 1.00 97.94 70 LEU A CA 1
ATOM 544 C C . LEU A 1 70 ? -9.381 1.800 -2.189 1.00 97.94 70 LEU A C 1
ATOM 546 O O . LEU A 1 70 ? -10.023 2.271 -1.253 1.00 97.94 70 LEU A O 1
ATOM 550 N N . ILE A 1 71 ? -9.569 0.558 -2.642 1.00 98.25 71 ILE A N 1
ATOM 551 C CA . ILE A 1 71 ? -10.588 -0.357 -2.118 1.00 98.25 71 ILE A CA 1
ATOM 552 C C . ILE A 1 71 ? -10.333 -0.660 -0.644 1.00 98.25 71 ILE A C 1
ATOM 554 O O . ILE A 1 71 ? -11.252 -0.563 0.162 1.00 98.25 71 ILE A O 1
ATOM 558 N N . VAL A 1 72 ? -9.098 -1.003 -0.274 1.00 97.38 72 VAL A N 1
ATOM 559 C CA . VAL A 1 72 ? -8.759 -1.341 1.116 1.00 97.38 72 VAL A CA 1
ATOM 560 C C . VAL A 1 72 ? -8.901 -0.120 2.024 1.00 97.38 72 VAL A C 1
ATOM 562 O O . VAL A 1 72 ? -9.490 -0.222 3.097 1.00 97.38 72 VAL A O 1
ATOM 565 N N . PHE A 1 73 ? -8.420 1.045 1.583 1.00 97.00 73 PHE A N 1
ATOM 566 C CA . PHE A 1 73 ? -8.501 2.287 2.347 1.00 97.00 73 PHE A CA 1
ATOM 567 C C . PHE A 1 73 ? -9.950 2.700 2.604 1.00 97.00 73 PHE A C 1
ATOM 569 O O . PHE A 1 73 ? -10.348 2.851 3.759 1.00 97.00 73 PHE A O 1
ATOM 576 N N . TYR A 1 74 ? -10.756 2.842 1.547 1.00 98.06 74 TYR A N 1
ATOM 577 C CA . TYR A 1 74 ? -12.155 3.220 1.715 1.00 98.06 74 TYR A CA 1
ATOM 578 C C . TYR A 1 74 ? -12.962 2.111 2.385 1.00 98.06 74 TYR A C 1
ATOM 580 O O . TYR A 1 74 ? -13.818 2.421 3.200 1.00 98.06 74 TYR A O 1
ATOM 588 N N . GLY A 1 75 ? -12.659 0.837 2.133 1.00 97.31 75 GLY A N 1
ATOM 589 C CA . GLY A 1 75 ? -13.281 -0.285 2.834 1.00 97.31 75 GLY A CA 1
ATOM 590 C C . GLY A 1 75 ? -13.094 -0.192 4.349 1.00 97.31 75 GLY A C 1
ATOM 591 O O . GLY A 1 75 ? -14.063 -0.311 5.095 1.00 97.31 75 GLY A O 1
ATOM 592 N N . PHE A 1 76 ? -11.878 0.108 4.810 1.00 96.50 76 PHE A N 1
ATOM 593 C CA . PHE A 1 76 ? -11.609 0.312 6.231 1.00 96.50 76 PHE A CA 1
ATOM 594 C C . PHE A 1 76 ? -12.274 1.580 6.782 1.00 96.50 76 PHE A C 1
ATOM 596 O O . PHE A 1 76 ? -12.894 1.528 7.841 1.00 96.50 76 PHE A O 1
ATOM 603 N N . VAL A 1 77 ? -12.210 2.705 6.060 1.00 96.94 77 VAL A N 1
ATOM 604 C CA . VAL A 1 77 ? -12.875 3.957 6.472 1.00 96.94 77 VAL A CA 1
ATOM 605 C C . VAL A 1 77 ? -14.386 3.760 6.614 1.00 96.94 77 VAL A C 1
ATOM 607 O O . VAL A 1 77 ? -14.965 4.173 7.616 1.00 96.94 77 VAL A O 1
ATOM 610 N N . LEU A 1 78 ? -15.024 3.097 5.647 1.00 97.25 78 LEU A N 1
ATOM 611 C CA . LEU A 1 78 ? -16.452 2.788 5.684 1.00 97.25 78 LEU A CA 1
ATOM 612 C C . LEU A 1 78 ? -16.783 1.837 6.837 1.00 97.25 78 LEU A C 1
ATOM 614 O O . LEU A 1 78 ? -17.768 2.056 7.535 1.00 97.25 78 LEU A O 1
ATOM 618 N N . LEU A 1 79 ? -15.950 0.825 7.091 1.00 95.81 79 LEU A N 1
ATOM 619 C CA . LEU A 1 79 ? -16.133 -0.076 8.229 1.00 95.81 79 LEU A CA 1
ATOM 620 C C . LEU A 1 79 ? -16.095 0.683 9.564 1.00 95.81 79 LEU A C 1
ATOM 622 O O . LEU A 1 79 ? -16.946 0.461 10.421 1.00 95.81 79 LEU A O 1
ATOM 626 N N . VAL A 1 80 ? -15.147 1.609 9.725 1.00 95.38 80 VAL A N 1
ATOM 627 C CA . VAL A 1 80 ? -15.036 2.460 10.919 1.00 95.38 80 VAL A CA 1
ATOM 628 C C . VAL A 1 80 ? -16.221 3.412 11.058 1.00 95.38 80 VAL A C 1
ATOM 630 O O . VAL A 1 80 ? -16.715 3.603 12.167 1.00 95.38 80 VAL A O 1
ATOM 633 N N . ALA A 1 81 ? -16.699 3.978 9.951 1.00 96.81 81 ALA A N 1
ATOM 634 C CA . ALA A 1 81 ? -17.805 4.929 9.957 1.00 96.81 81 ALA A CA 1
ATOM 635 C C . ALA A 1 81 ? -19.167 4.270 10.233 1.00 96.81 81 ALA A C 1
ATOM 637 O O . ALA A 1 81 ? -19.969 4.819 10.984 1.00 96.81 81 ALA A O 1
ATOM 638 N N . PHE A 1 82 ? -19.434 3.106 9.634 1.00 97.38 82 PHE A N 1
ATOM 639 C CA . PHE A 1 82 ? -20.755 2.469 9.661 1.00 97.38 82 PHE A CA 1
ATOM 640 C C . PHE A 1 82 ? -20.879 1.310 10.658 1.00 97.38 82 PHE A C 1
ATOM 642 O O . PHE A 1 82 ? -21.996 0.970 11.037 1.00 97.38 82 PHE A O 1
ATOM 649 N N . ALA A 1 83 ? -19.772 0.713 11.112 1.00 96.06 83 ALA A N 1
ATOM 650 C CA . ALA A 1 83 ? -19.773 -0.374 12.096 1.00 96.06 83 ALA A CA 1
ATOM 651 C C . ALA A 1 83 ? -18.838 -0.097 13.297 1.00 96.06 83 ALA A C 1
ATOM 653 O O . ALA A 1 83 ? -17.976 -0.924 13.620 1.00 96.06 83 ALA A O 1
ATOM 654 N N . PRO A 1 84 ? -18.999 1.039 14.007 1.00 93.94 84 PRO A N 1
ATOM 655 C CA . PRO A 1 84 ? -18.135 1.399 15.134 1.00 93.94 84 PRO A CA 1
ATOM 656 C C . PRO A 1 84 ? -18.200 0.386 16.286 1.00 93.94 84 PRO A C 1
ATOM 658 O O . PRO A 1 84 ? -17.192 0.151 16.950 1.00 93.94 84 PRO A O 1
ATOM 661 N N . GLU A 1 85 ? -19.346 -0.273 16.490 1.00 93.62 85 GLU A N 1
ATOM 662 C CA . GLU A 1 85 ? -19.498 -1.331 17.497 1.00 93.62 85 GLU A CA 1
ATOM 663 C C . GLU A 1 85 ? -18.573 -2.522 17.226 1.00 93.62 85 GLU A C 1
ATOM 665 O O . GLU A 1 85 ? -17.958 -3.054 18.150 1.00 93.62 85 GLU A O 1
ATOM 670 N N . LEU A 1 86 ? -18.414 -2.911 15.955 1.00 93.25 86 LEU A N 1
ATOM 671 C CA . LEU A 1 86 ? -17.506 -3.988 15.571 1.00 93.25 86 LEU A CA 1
ATOM 672 C C . LEU A 1 86 ? -16.053 -3.577 15.808 1.00 93.25 86 LEU A C 1
ATOM 674 O O . LEU A 1 86 ? -15.290 -4.342 16.384 1.00 93.25 86 LEU A O 1
ATOM 678 N N . ILE A 1 87 ? -15.680 -2.360 15.411 1.00 95.00 87 ILE A N 1
ATOM 679 C CA . ILE A 1 87 ? -14.324 -1.817 15.582 1.00 95.00 87 ILE A CA 1
ATOM 680 C C . ILE A 1 87 ? -13.943 -1.690 17.062 1.00 95.00 87 ILE A C 1
ATOM 682 O O . ILE A 1 87 ? -12.800 -1.976 17.428 1.00 95.00 87 ILE A O 1
ATOM 686 N N . GLY A 1 88 ? -14.891 -1.296 17.913 1.00 93.44 88 GLY A N 1
ATOM 687 C CA . GLY A 1 88 ? -14.707 -1.175 19.359 1.00 93.44 88 GLY A CA 1
ATOM 688 C C . GLY A 1 88 ? -14.794 -2.499 20.120 1.00 93.44 88 GLY A C 1
ATOM 689 O O . GLY A 1 88 ? -14.370 -2.563 21.276 1.00 93.44 88 GLY A O 1
ATOM 690 N N . LYS A 1 89 ? -15.308 -3.566 19.495 1.00 94.44 89 LYS A N 1
ATOM 691 C CA . LYS A 1 89 ? -15.472 -4.867 20.146 1.00 94.44 89 LYS A CA 1
ATOM 692 C C . LYS A 1 89 ? -14.116 -5.412 20.589 1.00 94.44 89 LYS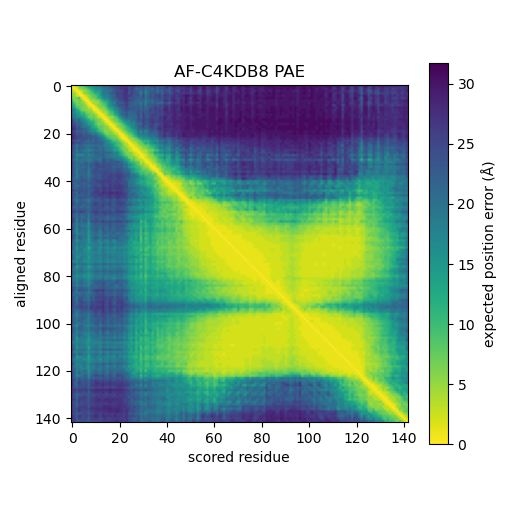 A C 1
ATOM 694 O O . LYS A 1 89 ? -13.183 -5.544 19.793 1.00 94.44 89 LYS A O 1
ATOM 699 N N . ARG A 1 90 ? -14.021 -5.743 21.876 1.00 94.50 90 ARG A N 1
ATOM 700 C CA . ARG A 1 90 ? -12.843 -6.385 22.467 1.00 94.50 90 ARG A CA 1
ATOM 701 C C . ARG A 1 90 ? -12.736 -7.824 21.977 1.00 94.50 90 ARG A C 1
ATOM 703 O O . ARG A 1 90 ? -13.745 -8.512 21.838 1.00 94.50 90 ARG A O 1
ATOM 710 N N . LEU A 1 91 ? -11.509 -8.260 21.718 1.00 90.25 91 LEU A N 1
ATOM 711 C CA . LEU A 1 91 ? -11.222 -9.601 21.217 1.00 90.25 91 LEU A CA 1
ATOM 712 C C . LEU A 1 91 ? -11.228 -10.646 22.343 1.00 90.25 91 LEU A C 1
ATOM 714 O O . LEU A 1 91 ? -11.654 -11.776 22.131 1.00 90.25 91 LEU A O 1
ATOM 718 N N . PHE A 1 92 ? -1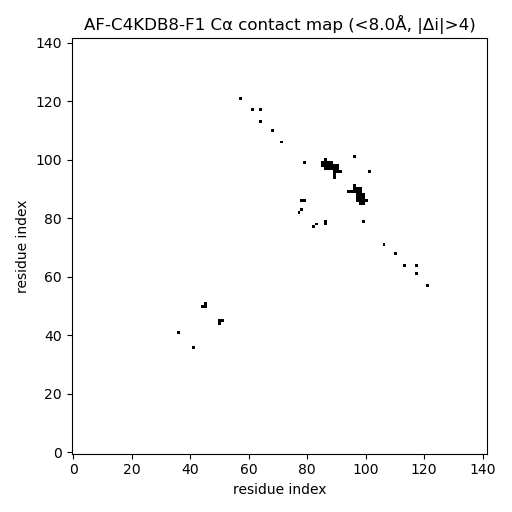0.798 -10.242 23.542 1.00 91.31 92 PHE A N 1
ATOM 719 C CA . PHE A 1 92 ? -10.763 -11.067 24.750 1.00 91.31 92 PHE A CA 1
ATOM 720 C C . PHE A 1 92 ? -11.299 -10.280 25.949 1.00 91.31 92 PHE A C 1
ATOM 722 O O . PHE A 1 92 ? -11.115 -9.059 26.031 1.00 91.31 92 PHE A O 1
ATOM 729 N N . GLU A 1 93 ? -11.928 -10.974 26.896 1.00 87.06 93 GLU A N 1
ATOM 730 C CA . GLU A 1 93 ? -12.353 -10.376 28.162 1.00 87.06 93 GLU A CA 1
ATOM 731 C C . GLU A 1 93 ? -11.140 -9.841 28.940 1.00 87.06 93 GLU A C 1
ATOM 733 O O . GLU A 1 93 ? -10.084 -10.466 28.990 1.00 87.06 93 GLU A O 1
ATOM 738 N N . GLY A 1 94 ? -11.263 -8.628 29.487 1.00 86.88 94 GLY A N 1
ATOM 739 C CA . GLY A 1 94 ? -10.175 -7.943 30.199 1.00 86.88 94 GLY A CA 1
ATOM 740 C C . GLY A 1 94 ? -9.062 -7.346 29.322 1.00 86.88 94 GLY A C 1
ATOM 741 O O . GLY A 1 94 ? -8.189 -6.665 29.853 1.00 86.88 94 GLY A O 1
ATOM 742 N N . SER A 1 95 ? -9.085 -7.538 27.997 1.00 88.69 95 SER A N 1
ATOM 743 C CA . SER A 1 95 ? -8.070 -6.992 27.086 1.00 88.69 95 SER A CA 1
ATOM 744 C C . SER A 1 95 ? -8.482 -5.657 26.459 1.00 88.69 95 SER A C 1
ATOM 746 O O . SER A 1 95 ? -9.652 -5.422 26.154 1.00 88.69 95 SER A O 1
ATOM 748 N N . ASN A 1 96 ? -7.491 -4.802 26.193 1.00 89.44 96 ASN A N 1
ATOM 749 C CA . ASN A 1 96 ? -7.654 -3.577 25.401 1.00 89.44 96 ASN A CA 1
ATOM 750 C C . ASN A 1 96 ? -7.534 -3.825 23.887 1.00 89.44 96 ASN A C 1
ATOM 752 O O . ASN A 1 96 ? -7.648 -2.888 23.100 1.00 89.44 96 ASN A O 1
ATOM 756 N N . LEU A 1 97 ? -7.287 -5.069 23.462 1.00 93.88 97 LEU A N 1
ATOM 757 C CA . LEU A 1 97 ? -7.199 -5.415 22.049 1.00 93.88 97 LE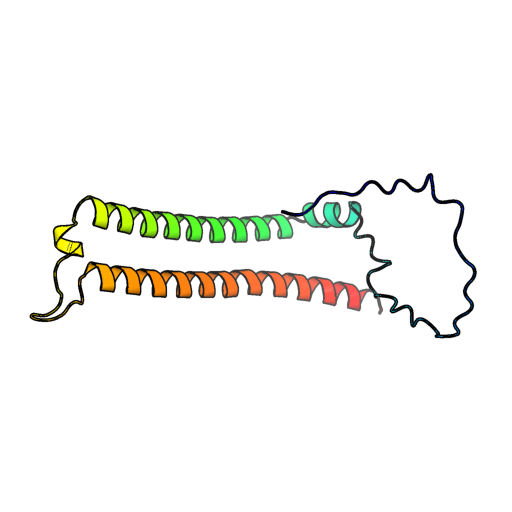U A CA 1
ATOM 758 C C . LEU A 1 97 ? -8.600 -5.465 21.434 1.00 93.88 97 LEU A C 1
ATOM 760 O O . LEU A 1 97 ? -9.414 -6.319 21.793 1.00 93.88 97 LEU A O 1
ATOM 764 N N . THR A 1 98 ? -8.869 -4.563 20.493 1.00 95.94 98 THR A N 1
ATOM 765 C CA . THR A 1 98 ? -10.129 -4.523 19.747 1.00 95.94 98 THR A CA 1
ATOM 766 C C . THR A 1 98 ? -9.966 -5.067 18.332 1.00 95.94 98 THR A C 1
ATOM 768 O O . THR A 1 98 ? -8.859 -5.114 17.785 1.00 95.94 98 THR A O 1
ATOM 771 N N . PHE A 1 99 ? -11.082 -5.441 17.705 1.00 95.31 99 PHE A N 1
ATOM 772 C CA . PHE A 1 99 ? -11.105 -5.795 16.283 1.00 95.31 99 PHE A CA 1
ATOM 773 C C . PHE A 1 99 ? -10.569 -4.664 15.397 1.00 95.31 99 PHE A C 1
ATOM 775 O O . PHE A 1 99 ? -9.893 -4.942 14.412 1.00 95.31 99 PHE A O 1
ATOM 782 N N . GLY A 1 100 ? -10.804 -3.400 15.764 1.00 94.62 100 GLY A N 1
ATOM 783 C CA . GLY A 1 100 ? -10.251 -2.243 15.063 1.00 94.62 100 GLY A CA 1
ATOM 784 C C . GLY A 1 100 ? -8.726 -2.206 15.057 1.00 94.62 100 GLY A C 1
ATOM 785 O O . GLY A 1 100 ? -8.120 -2.013 14.004 1.00 94.62 100 GLY A O 1
ATOM 786 N N . ILE A 1 101 ? -8.100 -2.441 16.216 1.00 95.19 101 ILE A N 1
ATOM 787 C CA . ILE A 1 101 ? -6.634 -2.489 16.332 1.00 95.19 101 ILE A CA 1
ATOM 788 C C . ILE A 1 101 ? -6.078 -3.644 15.495 1.00 95.19 101 ILE A C 1
ATOM 790 O O . ILE A 1 101 ? -5.112 -3.460 14.754 1.00 95.19 101 ILE A O 1
ATOM 794 N N . LEU A 1 102 ? -6.708 -4.820 15.567 1.00 95.62 102 LEU A N 1
ATOM 795 C CA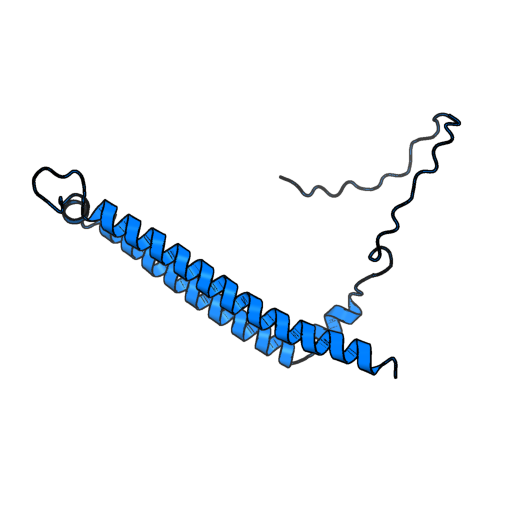 . LEU A 1 102 ? -6.290 -5.982 14.786 1.00 95.62 102 LEU A CA 1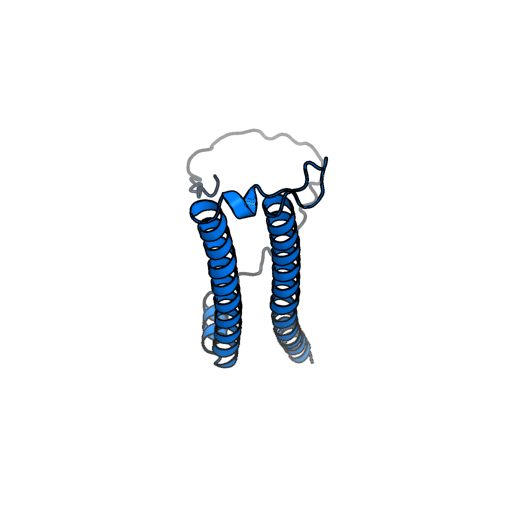
ATOM 796 C C . LEU A 1 102 ? -6.419 -5.730 13.276 1.00 95.62 102 LEU A C 1
ATOM 798 O O . LEU A 1 102 ? -5.479 -5.992 12.530 1.00 95.62 102 LEU A O 1
ATOM 802 N N . ALA A 1 103 ? -7.549 -5.180 12.829 1.00 95.88 103 ALA A N 1
ATOM 803 C CA . ALA A 1 103 ? -7.774 -4.824 11.431 1.00 95.88 103 ALA A CA 1
ATOM 804 C C . ALA A 1 103 ? -6.753 -3.786 10.938 1.00 95.88 103 ALA A C 1
ATOM 806 O O . ALA A 1 103 ? -6.186 -3.950 9.859 1.00 95.88 103 ALA A O 1
ATOM 807 N N . GLY A 1 104 ? -6.451 -2.768 11.750 1.00 96.19 104 GLY A N 1
ATOM 808 C CA . GLY A 1 104 ? -5.420 -1.776 11.443 1.00 96.19 104 GLY A CA 1
ATOM 809 C C . GLY A 1 104 ? -4.022 -2.389 11.321 1.00 96.19 104 GLY A C 1
ATOM 810 O O . GLY A 1 104 ? -3.289 -2.070 10.385 1.00 96.19 104 GLY A O 1
ATOM 811 N N . LEU A 1 105 ? -3.660 -3.319 12.212 1.00 97.25 105 LEU A N 1
ATOM 812 C CA . LEU A 1 105 ? -2.384 -4.035 12.139 1.00 97.25 105 LEU A CA 1
ATOM 813 C C . LEU A 1 105 ? -2.290 -4.899 10.874 1.00 97.25 105 LEU A C 1
ATOM 815 O O . LEU A 1 105 ? -1.270 -4.880 10.185 1.00 97.25 105 LEU A O 1
ATOM 819 N N . LEU A 1 106 ? -3.362 -5.620 10.537 1.00 97.12 106 LEU A N 1
ATOM 820 C CA . LEU A 1 106 ? -3.440 -6.402 9.303 1.00 97.12 106 LEU A CA 1
ATOM 821 C C . LEU A 1 106 ? -3.282 -5.508 8.070 1.00 97.12 106 LEU A C 1
ATOM 823 O O . LEU A 1 106 ? -2.508 -5.831 7.169 1.00 97.12 106 LEU A O 1
ATOM 827 N N . GLN A 1 107 ? -3.957 -4.359 8.053 1.00 97.38 107 GLN A N 1
ATOM 828 C CA . GLN A 1 107 ? -3.846 -3.374 6.981 1.00 97.38 107 GLN A CA 1
ATOM 829 C C . GLN A 1 107 ? -2.423 -2.807 6.862 1.00 97.38 107 GLN A C 1
ATOM 831 O O . GLN A 1 107 ? -1.916 -2.643 5.752 1.00 97.38 107 GLN A O 1
ATOM 836 N N . PHE A 1 108 ? -1.748 -2.548 7.983 1.00 97.25 108 PHE A N 1
ATOM 837 C CA . PHE A 1 108 ? -0.358 -2.094 7.985 1.00 97.25 108 PHE A CA 1
ATOM 838 C C . PHE A 1 108 ? 0.580 -3.129 7.347 1.00 97.25 108 PHE A C 1
ATOM 840 O O . PHE A 1 108 ? 1.332 -2.801 6.426 1.00 97.25 108 PHE A O 1
ATOM 847 N N . ILE A 1 109 ? 0.489 -4.393 7.777 1.00 98.31 109 ILE A N 1
ATOM 848 C CA . ILE A 1 109 ? 1.277 -5.499 7.210 1.00 98.31 109 ILE A CA 1
ATOM 849 C C . ILE A 1 109 ? 0.979 -5.648 5.714 1.00 98.31 109 ILE A C 1
ATOM 851 O O . ILE A 1 109 ? 1.900 -5.778 4.905 1.00 98.31 109 ILE A O 1
ATOM 855 N N . PHE A 1 110 ? -0.297 -5.573 5.331 1.00 97.81 110 PHE A N 1
ATOM 856 C CA . PHE A 1 110 ? -0.731 -5.650 3.941 1.00 97.81 110 PHE A CA 1
ATOM 857 C C . PHE A 1 110 ? -0.070 -4.580 3.063 1.00 97.81 110 PHE A C 1
ATOM 859 O O . PHE A 1 110 ? 0.491 -4.915 2.020 1.00 97.81 110 PHE A O 1
ATOM 866 N N . PHE A 1 111 ? -0.064 -3.310 3.480 1.00 96.50 111 PHE A N 1
ATOM 867 C CA . PHE A 1 111 ? 0.580 -2.247 2.700 1.00 96.50 111 PHE A CA 1
ATOM 868 C C . PHE A 1 111 ? 2.096 -2.405 2.609 1.00 96.50 111 PHE A C 1
ATOM 870 O O . PHE A 1 111 ? 2.692 -2.072 1.580 1.00 96.50 111 PHE A O 1
ATOM 877 N N . TRP A 1 112 ? 2.723 -2.957 3.645 1.00 97.56 112 TRP A N 1
ATOM 878 C CA . TRP A 1 112 ? 4.148 -3.261 3.615 1.00 97.56 112 TRP A CA 1
ATOM 879 C C . TRP A 1 112 ? 4.461 -4.337 2.568 1.00 97.56 112 TRP A C 1
ATOM 881 O O . TRP A 1 112 ? 5.335 -4.151 1.719 1.00 97.56 112 TRP A O 1
ATOM 891 N N . VAL A 1 113 ? 3.673 -5.418 2.542 1.00 97.56 113 VAL A N 1
ATOM 892 C CA . VAL A 1 113 ? 3.759 -6.467 1.513 1.00 97.56 113 VAL A CA 1
ATOM 893 C C . VAL A 1 113 ? 3.505 -5.893 0.122 1.00 97.56 113 VAL A C 1
ATOM 895 O O . VAL A 1 113 ? 4.282 -6.153 -0.797 1.00 97.56 113 VAL A O 1
ATOM 898 N N . LEU A 1 114 ? 2.463 -5.075 -0.038 1.00 96.00 114 LEU A N 1
ATOM 899 C CA . LEU A 1 114 ? 2.116 -4.450 -1.312 1.00 96.00 114 LEU A CA 1
ATOM 900 C C . LEU A 1 114 ? 3.268 -3.586 -1.846 1.00 96.00 114 LEU A C 1
ATOM 902 O O . LEU A 1 114 ? 3.614 -3.668 -3.025 1.00 96.00 114 LEU A O 1
ATOM 906 N N . THR A 1 115 ? 3.912 -2.822 -0.962 1.00 93.75 115 THR A N 1
ATOM 907 C CA . THR A 1 115 ? 5.094 -2.012 -1.283 1.00 93.75 115 THR A CA 1
ATOM 908 C C . THR A 1 115 ? 6.264 -2.891 -1.726 1.00 93.75 115 THR A C 1
ATOM 910 O O . THR A 1 115 ? 6.880 -2.616 -2.754 1.00 93.75 115 THR A O 1
ATOM 913 N N . LEU A 1 116 ? 6.550 -3.989 -1.018 1.00 95.06 116 LEU A N 1
ATOM 914 C CA . LEU A 1 116 ? 7.617 -4.918 -1.407 1.00 95.06 116 LEU A CA 1
ATOM 915 C C . LEU A 1 116 ? 7.349 -5.578 -2.765 1.00 95.06 116 LEU A C 1
ATOM 917 O O . LEU A 1 116 ? 8.264 -5.705 -3.580 1.00 95.06 116 LEU A O 1
ATOM 921 N N . VAL A 1 117 ? 6.107 -5.996 -3.016 1.00 93.12 117 VAL A N 1
ATOM 922 C CA . VAL A 1 117 ? 5.685 -6.574 -4.300 1.00 93.12 117 VAL A CA 1
ATOM 923 C C . VAL A 1 117 ? 5.853 -5.552 -5.419 1.00 93.12 117 VAL A C 1
ATOM 925 O O . VAL A 1 117 ? 6.428 -5.878 -6.460 1.00 93.12 117 VAL A O 1
ATOM 928 N N . TYR A 1 118 ? 5.419 -4.310 -5.191 1.00 89.38 118 TYR A N 1
ATOM 929 C CA . TYR A 1 118 ? 5.598 -3.220 -6.142 1.00 89.38 118 TYR A CA 1
ATOM 930 C C . TYR A 1 118 ? 7.073 -2.998 -6.478 1.00 89.38 118 TYR A C 1
ATOM 932 O O . TYR A 1 118 ? 7.436 -3.049 -7.650 1.00 89.38 118 TYR A O 1
ATOM 940 N N . VAL A 1 119 ? 7.928 -2.820 -5.465 1.00 89.50 119 VAL A N 1
ATOM 941 C CA . VAL A 1 119 ? 9.367 -2.568 -5.640 1.00 89.50 119 VAL A CA 1
ATOM 942 C C . VAL A 1 119 ? 10.033 -3.715 -6.398 1.00 89.50 119 VAL A C 1
ATOM 944 O O . VAL A 1 119 ? 10.734 -3.473 -7.379 1.00 89.50 119 VAL A O 1
ATOM 947 N N . ARG A 1 120 ? 9.778 -4.974 -6.010 1.00 88.25 120 ARG A N 1
ATOM 948 C CA . ARG A 1 120 ? 10.346 -6.142 -6.704 1.00 88.25 120 ARG A CA 1
ATOM 949 C C . ARG A 1 120 ? 9.925 -6.197 -8.171 1.00 88.25 120 ARG A C 1
ATOM 951 O O . ARG A 1 120 ? 10.766 -6.413 -9.040 1.00 88.25 120 ARG A O 1
ATOM 958 N N . ARG A 1 121 ? 8.640 -5.976 -8.460 1.00 85.38 121 ARG A N 1
ATOM 959 C CA . ARG A 1 121 ? 8.109 -6.042 -9.828 1.00 85.38 121 ARG A CA 1
ATOM 960 C C . ARG A 1 121 ? 8.554 -4.859 -10.688 1.00 85.38 121 ARG A C 1
ATOM 962 O O . ARG A 1 121 ? 8.809 -5.050 -11.875 1.00 85.38 121 ARG A O 1
ATOM 969 N N . ALA A 1 122 ? 8.647 -3.665 -10.102 1.00 81.19 122 ALA A N 1
ATOM 970 C CA . ALA A 1 122 ? 9.060 -2.446 -10.785 1.00 81.19 122 ALA A CA 1
ATOM 971 C C . ALA A 1 122 ? 10.571 -2.408 -11.055 1.00 81.19 122 ALA A C 1
ATOM 973 O O . ALA A 1 122 ? 10.973 -1.857 -12.079 1.00 81.19 122 ALA A O 1
ATOM 974 N N . ASN A 1 123 ? 11.399 -2.999 -10.192 1.00 76.31 123 ASN A N 1
ATOM 975 C CA . ASN A 1 123 ? 12.849 -3.012 -10.386 1.00 76.31 123 ASN A CA 1
ATOM 976 C C . ASN A 1 123 ? 13.294 -4.061 -11.415 1.00 76.31 123 ASN A C 1
ATOM 978 O O . ASN A 1 123 ? 14.123 -3.744 -12.262 1.00 76.31 123 ASN A O 1
ATOM 982 N N . GLY A 1 124 ? 12.686 -5.256 -11.438 1.00 70.31 124 GLY A N 1
ATOM 983 C CA . GLY A 1 124 ? 13.066 -6.307 -12.400 1.00 70.31 124 GLY A CA 1
ATOM 984 C C . GLY A 1 124 ? 12.948 -5.882 -13.872 1.00 70.31 124 GLY A C 1
ATOM 985 O O . GLY A 1 124 ? 13.774 -6.244 -14.698 1.00 70.31 124 GLY A O 1
ATOM 986 N N . GLU A 1 125 ? 11.976 -5.030 -14.196 1.00 64.81 125 GLU A N 1
ATOM 987 C CA . GLU A 1 125 ? 11.733 -4.555 -15.565 1.00 64.81 125 GLU A CA 1
ATOM 988 C C . GLU A 1 125 ? 12.657 -3.386 -15.980 1.00 64.81 125 GLU A C 1
ATOM 990 O O . GLU A 1 125 ? 12.658 -2.985 -17.139 1.00 64.81 125 GLU A O 1
ATOM 995 N N . PHE A 1 126 ? 13.443 -2.810 -15.058 1.00 53.34 126 PHE A N 1
ATOM 996 C CA . PHE A 1 126 ? 14.516 -1.852 -15.385 1.00 53.34 126 PHE A CA 1
ATOM 997 C C . PHE A 1 126 ? 15.842 -2.565 -15.680 1.00 53.34 126 PHE A C 1
ATOM 999 O O . PHE A 1 126 ? 16.586 -2.138 -16.566 1.00 53.34 126 PHE A O 1
ATOM 1006 N N . ASP A 1 127 ? 16.113 -3.674 -14.991 1.00 58.88 127 ASP A N 1
ATOM 1007 C CA . ASP A 1 127 ? 17.332 -4.459 -15.196 1.00 58.88 127 ASP A CA 1
ATOM 1008 C C . ASP A 1 127 ? 17.391 -5.094 -16.590 1.00 58.88 127 ASP A C 1
ATOM 1010 O O . ASP A 1 127 ? 18.469 -5.176 -17.180 1.00 58.88 127 ASP A O 1
ATOM 1014 N N . ASP A 1 128 ? 16.250 -5.488 -17.159 1.00 61.00 128 ASP A N 1
ATOM 1015 C CA . ASP A 1 128 ? 16.193 -6.054 -18.513 1.00 61.00 128 ASP A CA 1
ATOM 1016 C C . ASP A 1 128 ? 16.565 -5.026 -19.596 1.00 61.00 128 ASP A C 1
ATOM 1018 O O . ASP A 1 128 ? 17.290 -5.347 -20.539 1.00 61.00 128 ASP A O 1
ATOM 1022 N N . ILE A 1 129 ? 16.158 -3.765 -19.425 1.00 59.62 129 ILE A N 1
ATOM 1023 C CA . ILE A 1 129 ? 16.490 -2.672 -20.354 1.00 59.62 129 ILE A CA 1
ATOM 1024 C C . ILE A 1 129 ? 17.971 -2.291 -20.224 1.00 59.62 129 ILE A C 1
ATOM 1026 O O . ILE A 1 129 ? 18.658 -2.112 -21.231 1.00 59.62 129 ILE A O 1
ATOM 1030 N N . ASN A 1 130 ? 18.488 -2.213 -18.993 1.00 58.03 130 ASN A N 1
ATOM 1031 C CA . ASN A 1 130 ? 19.908 -1.947 -18.750 1.00 58.03 130 ASN A CA 1
ATOM 1032 C C . ASN A 1 130 ? 20.803 -3.035 -19.359 1.00 58.03 130 ASN A C 1
ATOM 1034 O O . ASN A 1 130 ? 21.832 -2.719 -19.956 1.00 58.03 130 ASN A O 1
ATOM 1038 N N . LYS A 1 131 ? 20.403 -4.311 -19.274 1.00 59.06 131 LYS A N 1
ATOM 1039 C CA . LYS A 1 131 ? 21.144 -5.425 -19.887 1.00 59.06 131 LYS A CA 1
ATOM 1040 C C . LYS A 1 131 ? 21.186 -5.343 -21.414 1.00 59.06 131 LYS A C 1
ATOM 1042 O O . LYS A 1 131 ? 22.207 -5.709 -21.996 1.00 59.06 131 LYS A O 1
ATOM 1047 N N . GLU A 1 132 ? 20.121 -4.874 -22.065 1.00 58.91 132 GLU A N 1
ATOM 1048 C CA . GLU A 1 132 ? 20.098 -4.681 -23.522 1.00 58.91 132 GLU A CA 1
ATOM 1049 C C . GLU A 1 132 ? 20.952 -3.472 -23.955 1.00 58.91 132 GLU A C 1
ATOM 1051 O O . GLU A 1 132 ? 21.722 -3.584 -24.910 1.00 58.91 132 GLU A O 1
ATOM 1056 N N . LEU A 1 133 ? 20.898 -2.350 -23.224 1.00 58.94 133 LEU A N 1
ATOM 1057 C CA . LEU A 1 133 ? 21.661 -1.134 -23.547 1.00 58.94 133 LEU A CA 1
ATOM 1058 C C . LEU A 1 133 ? 23.174 -1.296 -23.337 1.00 58.94 133 LEU A C 1
ATOM 1060 O O . LEU A 1 133 ? 23.957 -0.890 -24.194 1.00 58.94 133 LEU A O 1
ATOM 1064 N N . VAL A 1 134 ? 23.599 -1.934 -22.242 1.00 60.28 134 VAL A N 1
ATOM 1065 C CA . VAL A 1 134 ? 25.028 -2.188 -21.981 1.00 60.28 134 VAL A CA 1
ATOM 1066 C C . VAL A 1 134 ? 25.608 -3.177 -23.001 1.00 60.28 134 VAL A C 1
ATOM 1068 O O . VAL A 1 134 ? 26.732 -2.995 -23.463 1.00 60.28 134 VAL A O 1
ATOM 1071 N N . LYS A 1 135 ? 24.832 -4.185 -23.430 1.00 54.25 135 LYS A N 1
ATOM 1072 C CA . LYS A 1 135 ? 25.257 -5.109 -24.497 1.00 54.25 135 LYS A CA 1
ATOM 1073 C C . LYS A 1 135 ? 25.386 -4.436 -25.860 1.00 54.25 135 LYS A C 1
ATOM 1075 O O . LYS A 1 135 ? 26.274 -4.819 -26.615 1.00 54.25 135 LYS A O 1
ATOM 1080 N N . ALA A 1 136 ? 24.516 -3.481 -26.191 1.00 56.16 136 ALA A N 1
ATOM 1081 C CA . ALA A 1 136 ? 24.623 -2.730 -27.440 1.00 56.16 136 ALA A CA 1
ATOM 1082 C C . ALA A 1 136 ? 25.888 -1.855 -27.458 1.00 56.16 136 ALA A C 1
ATOM 1084 O O . ALA A 1 136 ? 26.622 -1.882 -28.440 1.00 56.16 136 ALA A O 1
ATOM 1085 N N . ALA A 1 137 ? 26.203 -1.190 -26.340 1.00 54.28 137 ALA A N 1
ATOM 1086 C CA . ALA A 1 137 ? 27.415 -0.382 -26.201 1.00 54.28 137 ALA A CA 1
ATOM 1087 C C . ALA A 1 137 ? 28.712 -1.208 -26.329 1.00 54.28 137 ALA A C 1
ATOM 1089 O O . ALA A 1 137 ? 29.674 -0.745 -26.924 1.00 54.28 137 ALA A O 1
ATOM 1090 N N . TRP A 1 138 ? 28.733 -2.453 -25.836 1.00 51.22 138 TRP A N 1
ATOM 1091 C CA . TRP A 1 138 ? 29.893 -3.352 -25.973 1.00 51.22 138 TRP A CA 1
ATOM 1092 C C . TRP A 1 138 ? 30.025 -4.008 -27.353 1.00 51.22 138 TRP A C 1
ATOM 1094 O O . TRP A 1 138 ? 31.060 -4.601 -27.650 1.00 51.22 138 TRP A O 1
ATOM 1104 N N . LYS A 1 139 ? 28.986 -3.947 -28.194 1.00 45.94 139 LYS A N 1
ATOM 1105 C CA . LYS A 1 139 ? 29.005 -4.547 -29.535 1.00 45.94 139 LYS A CA 1
ATOM 1106 C C . LYS A 1 139 ? 29.495 -3.578 -30.616 1.00 45.94 139 LYS A C 1
ATOM 1108 O O . LYS A 1 139 ? 29.863 -4.044 -31.682 1.00 45.94 139 LYS A O 1
ATOM 1113 N N . GLU A 1 140 ? 29.516 -2.272 -30.348 1.00 52.03 140 GLU A N 1
ATOM 1114 C CA . GLU A 1 140 ? 30.089 -1.265 -31.258 1.00 52.03 140 GLU A CA 1
ATOM 1115 C C . GLU A 1 140 ? 31.607 -1.080 -31.080 1.00 52.03 140 GLU A C 1
ATOM 1117 O O . GLU A 1 140 ? 32.251 -0.459 -31.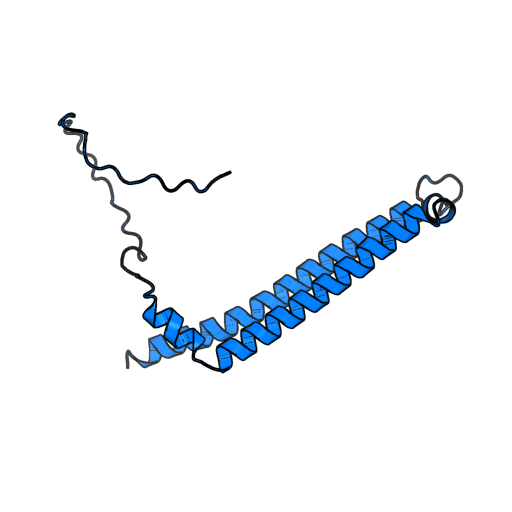919 1.00 52.03 140 GLU A O 1
ATOM 1122 N N . GLU A 1 141 ? 32.197 -1.644 -30.022 1.00 47.78 141 GLU A N 1
ATOM 1123 C CA . GLU A 1 141 ? 33.638 -1.552 -29.737 1.00 47.78 141 GLU A CA 1
ATOM 1124 C C . GLU A 1 141 ? 34.458 -2.721 -30.331 1.00 47.78 141 GLU A C 1
ATOM 1126 O O . GLU A 1 141 ? 35.648 -2.857 -30.046 1.00 47.78 141 GLU A O 1
ATOM 1131 N N . LYS A 1 142 ? 33.842 -3.584 -31.152 1.00 36.25 142 LYS A N 1
ATOM 1132 C CA . LYS A 1 142 ? 34.490 -4.747 -31.778 1.00 36.25 142 LYS A CA 1
ATOM 1133 C C . LYS A 1 142 ? 34.135 -4.873 -33.252 1.00 36.25 142 LYS A C 1
ATOM 1135 O O . LYS A 1 142 ? 35.048 -5.234 -34.024 1.00 36.25 142 LYS A O 1
#

Organism: Thauera aminoaromatica (NCBI:txid164330)

Secondary structure (DSSP, 8-state):
---------TT-------------------TTTT----HHHHHHHHT-HHHHHHHHHHHHHHHHHHHHHHHHHHHHHHHHHH-HHHHH-BSSTT---BHHHHHHHHHHHHHHHHHHHHHHHHHHHHHHHHHHHHHHHHHS--

Mean predicted aligned error: 14.98 Å